Protein AF-A0A562UQ15-F1 (afdb_monomer_lite)

pLDDT: mean 70.28, std 12.63, range [40.03, 85.44]

Secondary structure (DSSP, 8-state):
----EEEEE--HHHHHHHHHHHHH-SSHHHHHHHHHHTT-PPTT--TTEEEEEEEEPPTT--TT-EEEEEEEEEETTGGGSSSSS----

Foldseek 3Di:
DDDWQKDKDQDQVVVVVLVVVVVVDPDQQSSVVVCVVVVNAGVPDDPQFDWRKDWDDDPPDDPRMIMITTDGDGGNPPVPPPVPDDDDD

Radius of gyration: 16.62 Å; chains: 1; bounding box: 45×24×49 Å

Organism: NCBI:txid406432

Sequence (89 aa):
MSRNRQCVTDDPDLNDELIERWADDDTPQGFERYLYSRGMYPPGYDFAIEYDVELYYPPGSDEGVLAWNTSRFGVQGDQADETRMNPRN

Structure (mmCIF, N/CA/C/O backbone):
data_AF-A0A562UQ15-F1
#
_entry.id   AF-A0A562UQ15-F1
#
loop_
_atom_site.group_PDB
_atom_site.id
_atom_site.type_symbol
_atom_site.label_atom_id
_atom_site.label_alt_id
_atom_site.label_comp_id
_atom_site.label_asym_id
_atom_site.label_entity_id
_atom_site.label_seq_id
_atom_site.pdbx_PDB_ins_code
_atom_site.Cartn_x
_atom_site.Cartn_y
_atom_site.Cartn_z
_atom_site.occupancy
_atom_site.B_iso_or_equiv
_atom_site.auth_seq_id
_atom_site.auth_comp_id
_atom_site.auth_asym_id
_atom_site.auth_atom_id
_atom_site.pdbx_PDB_model_num
ATOM 1 N N . MET A 1 1 ? -6.551 13.176 -15.851 1.00 40.91 1 MET A N 1
ATOM 2 C CA . MET A 1 1 ? -6.813 13.114 -14.398 1.00 40.91 1 MET A CA 1
ATOM 3 C C . MET A 1 1 ? -6.877 11.646 -14.008 1.00 40.91 1 MET A C 1
ATOM 5 O O . MET A 1 1 ? -7.850 10.985 -14.361 1.00 40.91 1 MET A O 1
ATOM 9 N N . SER A 1 2 ? -5.809 11.109 -13.411 1.00 44.19 2 SER A N 1
ATOM 10 C CA . SER A 1 2 ? -5.798 9.733 -12.897 1.00 44.19 2 SER A CA 1
ATOM 11 C C . SER A 1 2 ? -6.869 9.613 -11.818 1.00 44.19 2 SER A C 1
ATOM 13 O O . SER A 1 2 ? -6.892 10.397 -10.876 1.00 44.19 2 SER A O 1
ATOM 15 N N . ARG A 1 3 ? -7.810 8.683 -11.995 1.00 53.34 3 ARG A N 1
ATOM 16 C CA . ARG A 1 3 ? -8.757 8.330 -10.935 1.00 53.34 3 ARG A CA 1
ATOM 17 C C . ARG A 1 3 ? -7.946 7.595 -9.873 1.00 53.34 3 ARG A C 1
ATOM 19 O O . ARG A 1 3 ? -7.466 6.508 -10.182 1.00 53.34 3 ARG A O 1
ATOM 26 N N . ASN A 1 4 ? -7.769 8.186 -8.693 1.00 55.94 4 ASN A N 1
ATOM 27 C CA . ASN A 1 4 ? -7.165 7.500 -7.550 1.00 55.94 4 ASN A CA 1
ATOM 28 C C . ASN A 1 4 ? -7.907 6.182 -7.331 1.00 55.94 4 ASN A C 1
ATOM 30 O O . ASN A 1 4 ? -9.138 6.162 -7.235 1.00 55.94 4 ASN A O 1
ATOM 34 N N . ARG A 1 5 ? -7.165 5.075 -7.353 1.00 67.50 5 ARG A N 1
ATOM 35 C CA . ARG A 1 5 ? -7.720 3.744 -7.133 1.00 67.50 5 ARG A CA 1
ATOM 36 C C . ARG A 1 5 ? -7.379 3.356 -5.704 1.00 67.50 5 ARG A C 1
ATOM 38 O O . ARG A 1 5 ? -6.289 2.862 -5.433 1.00 67.50 5 ARG A O 1
ATOM 45 N N . GLN A 1 6 ? -8.307 3.687 -4.815 1.00 70.12 6 GLN A N 1
ATOM 46 C CA . GLN A 1 6 ? -8.213 3.425 -3.388 1.00 70.12 6 GLN A CA 1
ATOM 47 C C . GLN A 1 6 ? -8.478 1.945 -3.112 1.00 70.12 6 GLN A C 1
ATOM 49 O O . GLN A 1 6 ? -9.462 1.385 -3.602 1.00 70.12 6 GLN A O 1
ATOM 54 N N . CYS A 1 7 ? -7.622 1.340 -2.299 1.00 73.44 7 CYS A N 1
ATOM 55 C CA . CYS A 1 7 ? -7.857 0.044 -1.675 1.00 73.44 7 CYS A CA 1
ATOM 56 C C . CYS A 1 7 ? -8.029 0.247 -0.168 1.00 73.44 7 CYS A C 1
ATOM 58 O O . CYS A 1 7 ? -7.418 1.149 0.403 1.00 73.44 7 CYS A O 1
ATOM 60 N N . VAL A 1 8 ? -8.876 -0.565 0.464 1.00 72.56 8 VAL A N 1
ATOM 61 C CA . VAL A 1 8 ? -9.218 -0.457 1.888 1.00 72.56 8 VAL A CA 1
ATOM 62 C C . VAL A 1 8 ? -9.129 -1.840 2.522 1.00 72.56 8 VAL A C 1
ATOM 64 O O . VAL A 1 8 ? -9.557 -2.814 1.903 1.00 72.56 8 VAL A O 1
ATOM 67 N N . THR A 1 9 ? -8.585 -1.910 3.733 1.00 74.06 9 THR A N 1
AT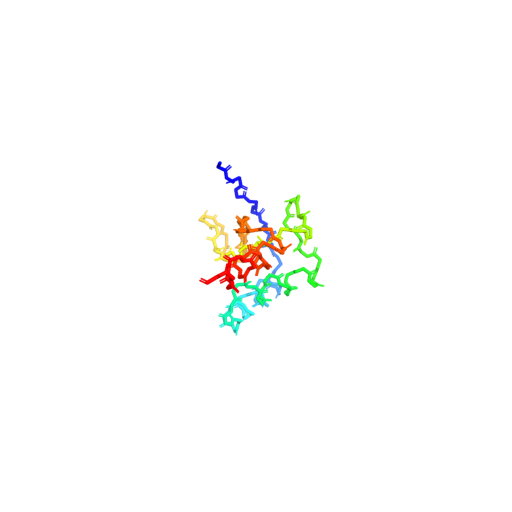OM 68 C CA . THR A 1 9 ? -8.598 -3.103 4.584 1.00 74.06 9 THR A CA 1
ATOM 69 C C . THR A 1 9 ? -9.092 -2.741 5.987 1.00 74.06 9 THR A C 1
ATOM 71 O O . THR A 1 9 ? -8.752 -1.684 6.523 1.00 74.06 9 THR A O 1
ATOM 74 N N . ASP A 1 10 ? -9.932 -3.605 6.550 1.00 74.81 10 ASP A N 1
ATOM 75 C CA . ASP A 1 10 ? -10.453 -3.572 7.922 1.00 74.81 10 ASP A CA 1
ATOM 76 C C . ASP A 1 10 ? -9.853 -4.688 8.800 1.00 74.81 10 ASP A C 1
ATOM 78 O O . ASP A 1 10 ? -10.253 -4.855 9.951 1.00 74.81 10 ASP A O 1
ATOM 82 N N . ASP A 1 11 ? -8.886 -5.442 8.267 1.00 82.38 11 ASP A N 1
ATOM 83 C CA . ASP A 1 11 ? -8.131 -6.453 9.003 1.00 82.38 11 ASP A CA 1
ATOM 84 C C . ASP A 1 11 ? -7.073 -5.768 9.895 1.00 82.38 11 ASP A C 1
ATOM 86 O O . ASP A 1 11 ? -6.145 -5.145 9.366 1.00 82.38 11 ASP A O 1
ATOM 90 N N . PRO A 1 12 ? -7.200 -5.851 11.235 1.00 78.69 12 PRO A N 1
ATOM 91 C CA . PRO A 1 12 ? -6.302 -5.166 12.158 1.00 78.69 12 PRO A CA 1
ATOM 92 C C . PRO A 1 12 ? -4.871 -5.717 12.120 1.00 78.69 12 PRO A C 1
ATOM 94 O O . PRO A 1 12 ? -3.935 -4.925 12.191 1.00 78.69 12 PRO A O 1
ATOM 97 N N . ASP A 1 13 ? -4.687 -7.030 11.937 1.00 85.12 13 ASP A N 1
ATOM 98 C CA . ASP A 1 13 ? -3.352 -7.640 11.884 1.00 85.12 13 ASP A CA 1
ATOM 99 C C . ASP A 1 13 ? -2.620 -7.193 10.610 1.00 85.12 13 ASP A C 1
ATOM 101 O O . ASP A 1 13 ? -1.437 -6.847 10.634 1.00 85.12 13 ASP A O 1
ATOM 105 N N . LEU A 1 14 ? -3.348 -7.138 9.489 1.00 82.31 14 LEU A N 1
ATOM 106 C CA . LEU A 1 14 ? -2.817 -6.617 8.232 1.00 82.31 14 LEU A CA 1
ATOM 107 C C . LEU A 1 14 ? -2.515 -5.116 8.320 1.00 82.31 14 LEU A C 1
ATOM 109 O O . LEU A 1 14 ? -1.536 -4.660 7.737 1.00 82.31 14 LEU A O 1
ATOM 113 N N . ASN A 1 15 ? -3.334 -4.337 9.026 1.00 82.19 15 ASN A N 1
ATOM 114 C CA . ASN A 1 15 ? -3.104 -2.902 9.184 1.00 82.19 15 ASN A CA 1
ATOM 115 C C . ASN A 1 15 ? -1.826 -2.610 9.967 1.00 82.19 15 ASN A C 1
ATOM 117 O O . ASN A 1 15 ? -1.034 -1.782 9.516 1.00 82.19 15 ASN A O 1
ATOM 121 N N . ASP A 1 16 ? -1.610 -3.300 11.087 1.00 83.56 16 ASP A N 1
ATOM 122 C CA . ASP A 1 16 ? -0.394 -3.162 11.890 1.00 83.56 16 ASP A CA 1
ATOM 123 C C . ASP A 1 16 ? 0.848 -3.550 11.070 1.00 83.56 16 ASP A C 1
ATOM 125 O O . ASP A 1 16 ? 1.816 -2.789 11.018 1.00 83.56 16 ASP A O 1
ATOM 129 N N . GLU A 1 17 ? 0.778 -4.667 10.334 1.00 85.38 17 GLU A N 1
ATOM 130 C CA . GLU A 1 17 ? 1.840 -5.126 9.425 1.00 85.38 17 GLU A CA 1
ATOM 131 C C . GLU A 1 17 ? 2.143 -4.088 8.325 1.00 85.38 17 GLU A C 1
ATOM 133 O O . GLU A 1 17 ? 3.305 -3.807 8.025 1.00 85.38 17 GLU A O 1
ATOM 138 N N . LEU A 1 18 ? 1.114 -3.476 7.727 1.00 83.56 18 LEU A N 1
ATOM 139 C CA . LEU A 1 18 ? 1.273 -2.449 6.692 1.00 83.56 18 LEU A CA 1
ATOM 140 C C . LEU A 1 18 ? 1.875 -1.151 7.238 1.00 83.56 18 LEU A C 1
ATOM 142 O O . LEU A 1 18 ? 2.691 -0.539 6.552 1.00 83.56 18 LEU A O 1
ATOM 146 N N . ILE A 1 19 ? 1.502 -0.732 8.449 1.00 82.25 19 ILE A N 1
ATOM 147 C CA . ILE A 1 19 ? 2.048 0.467 9.104 1.00 82.25 19 ILE A CA 1
ATOM 148 C C . ILE A 1 19 ? 3.515 0.257 9.477 1.00 82.25 19 ILE A C 1
ATOM 150 O O . ILE A 1 19 ? 4.339 1.125 9.188 1.00 82.25 19 ILE A O 1
ATOM 154 N N . GLU A 1 20 ? 3.849 -0.883 10.088 1.00 85.44 20 GLU A N 1
ATOM 155 C CA . GLU A 1 20 ? 5.229 -1.238 10.438 1.00 85.44 20 GLU A CA 1
ATOM 156 C C . GLU A 1 20 ? 6.101 -1.272 9.183 1.00 85.44 20 GLU A C 1
ATOM 158 O O . GLU A 1 20 ? 7.149 -0.631 9.119 1.00 85.44 20 GLU A O 1
ATOM 163 N N . ARG A 1 21 ? 5.617 -1.933 8.127 1.00 82.75 21 ARG A N 1
ATOM 164 C CA . ARG A 1 21 ? 6.357 -2.048 6.874 1.00 82.75 21 ARG A CA 1
ATOM 165 C C . ARG A 1 21 ? 6.522 -0.711 6.152 1.00 82.75 21 ARG A C 1
ATOM 167 O O . ARG A 1 21 ? 7.582 -0.460 5.592 1.00 82.75 21 ARG A O 1
ATOM 174 N N . TRP A 1 22 ? 5.507 0.150 6.183 1.00 79.56 22 TRP A N 1
ATOM 175 C CA . TRP A 1 22 ? 5.582 1.508 5.637 1.00 79.56 22 TRP A CA 1
ATOM 176 C C . TRP A 1 22 ? 6.544 2.411 6.409 1.00 79.56 22 TRP A C 1
ATOM 178 O O . TRP A 1 22 ? 7.169 3.283 5.815 1.00 79.56 22 TRP A O 1
ATOM 188 N N . ALA A 1 23 ? 6.665 2.212 7.723 1.00 79.06 23 ALA A N 1
ATOM 189 C CA . ALA A 1 23 ? 7.632 2.926 8.549 1.00 79.06 23 ALA A CA 1
ATOM 190 C C . ALA A 1 23 ? 9.080 2.453 8.306 1.00 79.06 23 ALA A C 1
ATOM 192 O O . ALA A 1 23 ? 9.998 3.265 8.420 1.00 79.06 23 ALA A O 1
ATOM 193 N N . ASP A 1 24 ? 9.267 1.173 7.966 1.00 77.50 24 ASP A N 1
ATOM 194 C CA . ASP A 1 24 ? 10.575 0.544 7.736 1.00 77.50 24 ASP A CA 1
ATOM 195 C C . ASP A 1 24 ? 11.091 0.645 6.286 1.00 77.50 24 ASP A C 1
ATOM 197 O O . ASP A 1 24 ? 12.303 0.593 6.064 1.00 77.50 24 ASP A O 1
ATOM 201 N N . ASP A 1 25 ? 10.216 0.730 5.278 1.00 72.88 25 ASP A N 1
ATOM 202 C CA . ASP A 1 25 ? 10.637 0.791 3.873 1.00 72.88 25 ASP A CA 1
ATOM 203 C C . ASP A 1 25 ? 11.081 2.216 3.475 1.00 72.88 25 ASP A C 1
ATOM 205 O O . ASP A 1 25 ? 10.292 3.155 3.413 1.00 72.88 25 ASP A O 1
ATOM 209 N N . ASP A 1 26 ? 12.356 2.361 3.093 1.00 63.94 26 ASP A N 1
ATOM 210 C CA . ASP A 1 26 ? 12.966 3.639 2.676 1.00 63.94 26 ASP A CA 1
ATOM 211 C C . ASP A 1 26 ? 12.443 4.183 1.327 1.00 63.94 26 ASP A C 1
ATOM 213 O O . ASP A 1 26 ? 12.768 5.307 0.933 1.00 63.94 26 ASP A O 1
ATOM 217 N N . THR A 1 27 ? 11.675 3.389 0.568 1.00 68.25 27 THR A N 1
ATOM 218 C CA . THR A 1 27 ? 11.169 3.787 -0.756 1.00 68.25 27 THR A CA 1
ATOM 219 C C . THR A 1 27 ? 9.740 3.292 -0.999 1.00 68.25 27 THR A C 1
ATOM 221 O O . THR A 1 27 ? 9.451 2.126 -0.707 1.00 68.25 27 THR A O 1
ATOM 224 N N . PRO A 1 28 ? 8.866 4.101 -1.630 1.00 69.25 28 PRO A N 1
ATOM 225 C CA . PRO A 1 28 ? 7.517 3.669 -2.008 1.00 69.25 28 PRO A CA 1
ATOM 226 C C . PRO A 1 28 ? 7.484 2.389 -2.864 1.00 69.25 28 PRO A C 1
ATOM 228 O O . PRO A 1 28 ? 6.565 1.581 -2.747 1.00 69.25 28 PRO A O 1
ATOM 231 N N . GLN A 1 29 ? 8.523 2.143 -3.675 1.00 69.62 29 GLN A N 1
ATOM 232 C CA . GLN A 1 29 ? 8.639 0.943 -4.516 1.00 69.62 29 GLN A CA 1
ATOM 233 C C . GLN A 1 29 ? 8.890 -0.346 -3.713 1.00 69.62 29 GLN A C 1
ATOM 235 O O . GLN A 1 29 ? 8.518 -1.436 -4.157 1.00 69.62 29 GLN A O 1
ATOM 240 N N . GLY A 1 30 ? 9.543 -0.257 -2.547 1.00 77.56 30 GLY A N 1
ATOM 241 C CA . GLY A 1 30 ? 9.722 -1.402 -1.645 1.00 77.56 30 GLY A CA 1
ATOM 242 C C . GLY A 1 30 ? 8.382 -1.873 -1.090 1.00 77.56 30 GLY A C 1
ATOM 243 O O . GLY A 1 30 ? 8.039 -3.057 -1.180 1.00 77.56 30 GLY A O 1
ATOM 244 N N . PHE A 1 31 ? 7.583 -0.908 -0.644 1.00 80.81 31 PHE A N 1
ATOM 245 C CA . PHE A 1 31 ? 6.253 -1.147 -0.110 1.00 80.81 31 PHE A CA 1
ATOM 246 C C . PHE A 1 31 ? 5.259 -1.651 -1.171 1.00 80.81 31 PHE A C 1
ATOM 248 O O . PHE A 1 31 ? 4.501 -2.590 -0.926 1.00 80.81 31 PHE A O 1
ATOM 255 N N . GLU A 1 32 ? 5.311 -1.103 -2.390 1.00 79.38 32 GLU A N 1
ATOM 256 C CA . GLU A 1 32 ? 4.523 -1.581 -3.535 1.00 79.38 32 GLU A CA 1
ATOM 257 C C . GLU A 1 32 ? 4.756 -3.082 -3.805 1.00 79.38 32 GLU A C 1
ATOM 259 O O . GLU A 1 32 ? 3.812 -3.872 -3.907 1.00 79.38 32 GLU A O 1
ATOM 264 N N . ARG A 1 33 ? 6.024 -3.509 -3.883 1.00 79.69 33 ARG A N 1
ATOM 265 C CA . ARG A 1 33 ? 6.378 -4.921 -4.115 1.00 79.69 33 ARG A CA 1
ATOM 266 C C . ARG A 1 33 ? 5.869 -5.828 -3.003 1.00 79.69 33 ARG A C 1
ATOM 268 O O . ARG A 1 33 ? 5.422 -6.943 -3.283 1.00 79.69 33 ARG A O 1
ATOM 275 N N . TYR A 1 34 ? 5.940 -5.359 -1.760 1.00 84.25 34 TYR A N 1
ATOM 276 C CA . TYR A 1 34 ? 5.417 -6.079 -0.609 1.00 84.25 34 TYR A CA 1
ATOM 277 C C . TYR A 1 34 ? 3.902 -6.315 -0.735 1.00 84.25 34 TYR A C 1
ATOM 279 O O . TYR A 1 34 ? 3.460 -7.467 -0.691 1.00 84.25 34 TYR A O 1
ATOM 287 N N . LEU A 1 35 ? 3.120 -5.269 -1.013 1.00 83.50 35 LEU A N 1
ATOM 288 C CA . LEU A 1 35 ? 1.673 -5.369 -1.241 1.00 83.50 35 LEU A CA 1
ATOM 289 C C . LEU A 1 35 ? 1.315 -6.379 -2.341 1.00 83.50 35 LEU A C 1
ATOM 291 O O . LEU A 1 35 ? 0.436 -7.227 -2.167 1.00 83.50 35 LEU A O 1
ATOM 295 N N . TYR A 1 36 ? 2.043 -6.360 -3.458 1.00 83.56 36 TYR A N 1
ATOM 296 C CA . TYR A 1 36 ? 1.800 -7.295 -4.560 1.00 83.56 36 TYR A CA 1
ATOM 297 C C . TYR A 1 36 ? 2.178 -8.734 -4.213 1.00 83.56 36 TYR A C 1
ATOM 299 O O . TYR A 1 36 ? 1.500 -9.660 -4.658 1.00 83.56 36 TYR A O 1
ATOM 307 N N . SER A 1 37 ? 3.204 -8.949 -3.381 1.00 84.12 37 SER A N 1
ATOM 308 C CA . SER A 1 37 ? 3.547 -10.289 -2.880 1.00 84.12 37 SER A CA 1
ATOM 309 C C . SER A 1 37 ? 2.426 -10.913 -2.036 1.00 84.12 37 SER A C 1
ATOM 311 O O . SER A 1 37 ? 2.286 -12.135 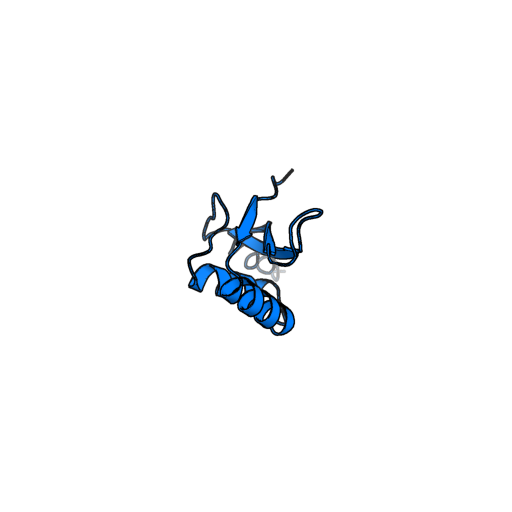-1.996 1.00 84.12 37 SER A O 1
ATOM 313 N N . ARG A 1 38 ? 1.577 -10.073 -1.429 1.00 81.88 38 ARG A N 1
ATOM 314 C CA . ARG A 1 38 ? 0.382 -10.456 -0.661 1.00 81.88 38 ARG A CA 1
ATOM 315 C C . ARG A 1 38 ? -0.869 -10.614 -1.530 1.00 81.88 38 ARG A C 1
ATOM 317 O O . ARG A 1 38 ? -1.943 -10.909 -1.014 1.00 81.88 38 ARG A O 1
ATOM 324 N N . GLY A 1 39 ? -0.751 -10.414 -2.843 1.00 83.25 39 GLY A N 1
ATOM 325 C CA . GLY A 1 39 ? -1.877 -10.439 -3.775 1.00 83.25 39 GLY A CA 1
ATOM 326 C C . GLY A 1 39 ? -2.782 -9.206 -3.692 1.00 83.25 39 GLY A C 1
ATOM 327 O O . GLY A 1 39 ? -3.890 -9.223 -4.232 1.00 83.25 39 GLY A O 1
ATOM 328 N N . MET A 1 40 ? -2.336 -8.138 -3.026 1.00 83.00 40 MET A N 1
ATOM 329 C CA . MET A 1 40 ? -3.088 -6.894 -2.900 1.00 83.00 40 MET A CA 1
ATOM 330 C C . MET A 1 40 ? -2.790 -6.004 -4.104 1.00 83.00 40 MET A C 1
ATOM 332 O O . MET A 1 40 ? -1.845 -5.224 -4.095 1.00 83.00 40 MET A O 1
ATOM 336 N N . TYR A 1 41 ? -3.589 -6.137 -5.160 1.00 80.62 41 TYR A N 1
ATOM 337 C CA . TYR A 1 41 ? -3.431 -5.351 -6.384 1.00 80.62 41 TYR A CA 1
ATOM 338 C C . TYR A 1 41 ? -4.443 -4.206 -6.438 1.00 80.62 41 TYR A C 1
ATOM 340 O O . TYR A 1 41 ? -5.628 -4.431 -6.166 1.00 80.62 41 TYR A O 1
ATOM 348 N N . PRO A 1 42 ? -4.039 -2.997 -6.865 1.00 76.50 42 PRO A N 1
ATOM 349 C CA . PRO A 1 42 ? -5.000 -1.938 -7.100 1.00 76.50 42 PRO A CA 1
ATOM 350 C C . PRO A 1 42 ? -5.973 -2.334 -8.218 1.00 76.50 42 PRO A C 1
ATOM 352 O O . PRO A 1 42 ? -5.595 -3.053 -9.151 1.00 76.50 42 PRO A O 1
ATOM 355 N N . PRO A 1 43 ? -7.226 -1.841 -8.198 1.00 74.69 43 PRO A N 1
ATOM 356 C CA . PRO A 1 43 ? -8.160 -2.073 -9.290 1.00 74.69 43 PRO A CA 1
ATOM 357 C C . PRO A 1 43 ? -7.509 -1.734 -10.634 1.00 74.69 43 PRO A C 1
ATOM 359 O O . PRO A 1 43 ? -6.857 -0.705 -10.760 1.00 74.69 43 PRO A O 1
ATOM 362 N N . GLY A 1 44 ? -7.637 -2.599 -11.642 1.00 75.94 44 GLY A N 1
ATOM 363 C CA . GLY A 1 44 ? -7.015 -2.419 -12.962 1.00 75.94 44 GLY A CA 1
ATOM 364 C C . GLY A 1 44 ? -5.487 -2.244 -12.945 1.00 75.94 44 GLY A C 1
ATOM 365 O O . GLY A 1 44 ? -4.967 -1.455 -13.747 1.00 75.94 44 GLY A O 1
ATOM 366 N N . TYR A 1 45 ? -4.818 -2.900 -11.996 1.00 80.12 45 TYR A N 1
ATOM 367 C CA . TYR A 1 45 ? -3.380 -3.143 -11.998 1.00 80.12 45 TYR A CA 1
ATOM 368 C C . TYR A 1 45 ? -2.911 -3.660 -13.362 1.00 80.12 45 TYR A C 1
ATOM 370 O O . TYR A 1 45 ? -3.577 -4.485 -13.990 1.00 80.12 45 TYR A O 1
ATOM 378 N N . ASP A 1 46 ? -1.772 -3.146 -13.804 1.00 81.94 46 ASP A N 1
ATOM 379 C CA . ASP A 1 46 ? -1.083 -3.544 -15.022 1.00 81.94 46 ASP A CA 1
ATOM 380 C C . ASP A 1 46 ? 0.398 -3.684 -14.674 1.00 81.94 46 ASP A C 1
ATOM 382 O O . ASP A 1 46 ? 1.002 -2.737 -14.176 1.00 81.94 46 ASP A O 1
ATOM 386 N N . PHE A 1 47 ? 0.974 -4.862 -14.912 1.00 81.44 47 PHE A N 1
ATOM 387 C CA . PHE A 1 47 ? 2.365 -5.152 -14.556 1.00 81.44 47 PHE A CA 1
ATOM 388 C C . PHE A 1 47 ? 3.368 -4.274 -15.317 1.00 81.44 47 PHE A C 1
ATOM 390 O O . PHE A 1 47 ? 4.514 -4.161 -14.896 1.00 81.44 47 PHE A O 1
ATOM 397 N N . ALA A 1 48 ? 2.953 -3.663 -16.431 1.00 81.12 48 ALA A N 1
ATOM 398 C CA . ALA A 1 48 ? 3.779 -2.738 -17.194 1.00 81.12 48 ALA A CA 1
ATOM 399 C C . ALA A 1 48 ? 3.776 -1.310 -16.619 1.00 81.12 48 ALA A C 1
ATOM 401 O O . ALA A 1 48 ? 4.466 -0.447 -17.151 1.00 81.12 48 ALA A O 1
ATOM 402 N N . ILE A 1 49 ? 2.996 -1.021 -15.576 1.00 77.06 49 ILE A N 1
ATOM 403 C CA . ILE A 1 49 ? 2.867 0.316 -14.988 1.00 77.06 49 ILE A CA 1
ATOM 404 C C . ILE A 1 49 ? 3.534 0.326 -13.613 1.00 77.06 49 ILE A C 1
ATOM 406 O O . ILE A 1 49 ? 3.318 -0.572 -12.806 1.00 77.06 49 ILE A O 1
ATOM 410 N N . GLU A 1 50 ? 4.322 1.363 -13.348 1.00 74.25 50 GLU A N 1
ATOM 411 C CA . GLU A 1 50 ? 4.859 1.640 -12.017 1.00 74.25 50 GLU A CA 1
ATOM 412 C C . GLU A 1 50 ? 3.849 2.474 -11.228 1.00 74.25 50 GLU A C 1
ATOM 414 O O . GLU A 1 50 ? 3.338 3.497 -11.718 1.00 74.25 50 GLU A O 1
ATOM 419 N N . TYR A 1 51 ? 3.553 2.030 -10.008 1.00 74.81 51 TYR A N 1
ATOM 420 C CA . TYR A 1 51 ? 2.613 2.701 -9.125 1.00 74.81 51 TYR A CA 1
ATOM 421 C C . TYR A 1 51 ? 3.339 3.256 -7.908 1.00 74.81 51 TYR A C 1
ATOM 423 O O . TYR A 1 51 ? 4.122 2.570 -7.261 1.00 74.81 51 TYR A O 1
ATOM 431 N N . ASP A 1 52 ? 3.029 4.504 -7.582 1.00 77.38 52 ASP A N 1
ATOM 432 C CA . ASP A 1 52 ? 3.342 5.059 -6.277 1.00 77.38 52 ASP A CA 1
ATOM 433 C C . ASP A 1 52 ? 2.203 4.716 -5.316 1.00 77.38 52 ASP A C 1
ATOM 435 O O . ASP A 1 52 ? 1.021 4.819 -5.682 1.00 77.38 52 ASP A O 1
ATOM 439 N N . VAL A 1 53 ? 2.564 4.272 -4.117 1.00 77.38 53 VAL A N 1
ATOM 440 C CA . VAL A 1 53 ? 1.625 3.848 -3.081 1.00 77.38 53 VAL A CA 1
ATOM 441 C C . VAL A 1 53 ? 1.696 4.842 -1.942 1.00 77.38 53 VAL A C 1
ATOM 443 O O . VAL A 1 53 ? 2.775 5.066 -1.426 1.00 77.38 53 VAL A O 1
ATOM 446 N N . GLU A 1 54 ? 0.562 5.379 -1.502 1.00 79.31 54 GLU A N 1
ATOM 447 C CA . GLU A 1 54 ? 0.484 6.219 -0.304 1.00 79.31 54 GLU A CA 1
ATOM 448 C C . GLU A 1 54 ? -0.503 5.620 0.695 1.00 79.31 54 GLU A C 1
ATOM 450 O O . GLU A 1 54 ? -1.667 5.392 0.351 1.00 79.31 54 GLU A O 1
ATOM 455 N N . LEU A 1 55 ? -0.063 5.409 1.937 1.00 78.50 55 LEU A N 1
ATOM 456 C CA . LEU A 1 55 ? -0.922 4.997 3.046 1.00 78.50 55 LEU A CA 1
ATOM 457 C C . LEU A 1 55 ? -1.525 6.193 3.778 1.00 78.50 55 LEU A C 1
ATOM 459 O O . LEU A 1 55 ? -0.846 7.178 4.064 1.00 78.50 55 LEU A O 1
ATOM 463 N N . TYR A 1 56 ? -2.805 6.089 4.127 1.00 78.44 56 TYR A N 1
ATOM 464 C CA . TYR A 1 56 ? -3.499 7.088 4.931 1.00 78.44 56 TYR A CA 1
ATOM 465 C C . TYR A 1 56 ? -4.686 6.480 5.682 1.00 78.44 56 TYR A C 1
ATOM 467 O O . TYR A 1 56 ? -5.303 5.507 5.246 1.00 78.44 56 TYR A O 1
ATOM 475 N N . TYR A 1 57 ? -5.056 7.114 6.793 1.00 73.69 57 TYR A N 1
ATOM 476 C CA . TYR A 1 57 ? -6.320 6.845 7.474 1.00 73.69 57 TYR A CA 1
ATOM 477 C C . TYR A 1 57 ? -7.430 7.682 6.825 1.00 73.69 57 TYR A C 1
ATOM 479 O O . TYR A 1 57 ? -7.321 8.915 6.796 1.00 73.69 57 TYR A O 1
ATOM 487 N N . PRO A 1 58 ? -8.485 7.067 6.261 1.00 71.81 58 PRO A N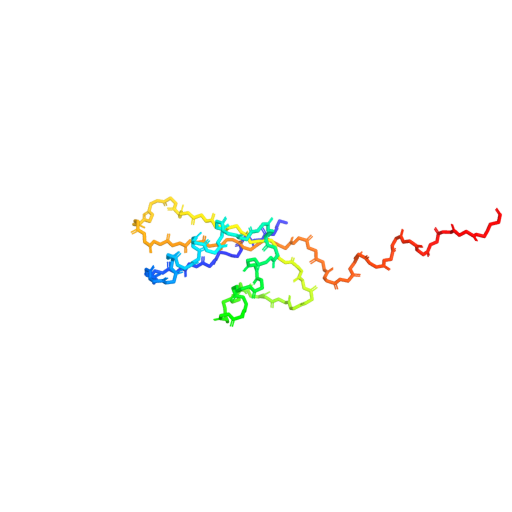 1
ATOM 488 C CA . PRO A 1 58 ? -9.605 7.810 5.702 1.00 71.81 58 PRO A CA 1
ATOM 489 C C . PRO A 1 58 ? -10.255 8.735 6.745 1.00 71.81 58 PRO A C 1
ATOM 491 O O . PRO A 1 58 ? -10.472 8.332 7.888 1.00 71.81 58 PRO A O 1
ATOM 494 N N . PRO A 1 59 ? -10.633 9.971 6.383 1.00 70.50 59 PRO A N 1
ATOM 495 C CA . PRO A 1 59 ? -11.363 10.830 7.304 1.00 70.50 59 PRO A CA 1
ATOM 496 C C . PRO A 1 59 ? -12.731 10.213 7.633 1.00 70.50 59 PRO A C 1
ATOM 498 O O 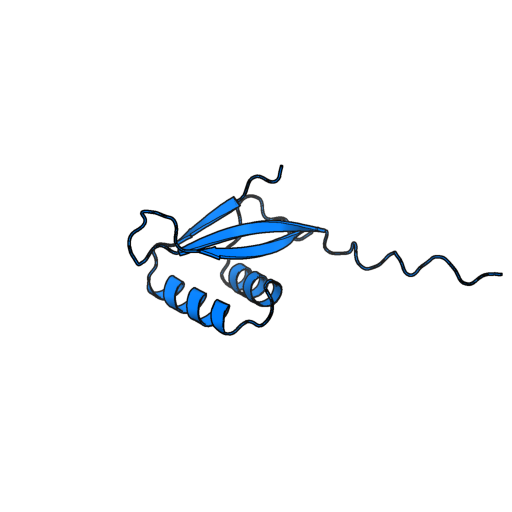. PRO A 1 59 ? -13.529 9.946 6.735 1.00 70.50 59 PRO A O 1
ATOM 501 N N . GLY A 1 60 ? -13.008 10.021 8.925 1.00 69.69 60 GLY A N 1
ATOM 502 C CA . GLY A 1 60 ? -14.275 9.469 9.412 1.00 69.69 60 GLY A CA 1
ATOM 503 C C . GLY A 1 60 ? -14.357 7.940 9.440 1.00 69.69 60 GLY A C 1
ATOM 504 O O . GLY A 1 60 ? -15.451 7.425 9.662 1.00 69.69 60 GLY A O 1
ATOM 505 N N . SER A 1 61 ? -13.250 7.222 9.222 1.00 68.25 61 SER A N 1
ATOM 506 C CA . SER A 1 61 ? -13.176 5.794 9.544 1.00 68.25 61 SER A CA 1
ATOM 507 C C . SER A 1 61 ? -12.773 5.568 11.001 1.00 68.25 61 SER A C 1
ATOM 509 O O . SER A 1 61 ? -12.058 6.388 11.578 1.00 68.25 61 SER A O 1
ATOM 511 N N . ASP A 1 62 ? -13.205 4.444 11.576 1.00 65.94 62 ASP A N 1
ATOM 512 C CA . ASP A 1 62 ? -12.725 3.994 12.884 1.00 65.94 62 ASP A CA 1
ATOM 513 C C . ASP A 1 62 ? -11.199 3.761 12.850 1.00 65.94 62 ASP A C 1
ATOM 515 O O . ASP A 1 62 ? -10.629 3.445 11.797 1.00 65.94 62 ASP A O 1
ATOM 519 N N . GLU A 1 63 ? -10.531 3.939 13.998 1.00 58.47 63 GLU A N 1
ATOM 520 C CA . GLU A 1 63 ? -9.126 3.556 14.198 1.00 58.47 63 GLU A CA 1
ATOM 521 C C . GLU A 1 63 ? -9.005 2.045 13.938 1.00 58.47 63 GLU A C 1
ATOM 523 O O . GLU A 1 63 ? -9.379 1.230 14.776 1.00 58.47 63 GLU A O 1
ATOM 528 N N . GLY A 1 64 ? -8.587 1.665 12.729 1.00 59.44 64 GLY A N 1
ATOM 529 C CA . GLY A 1 64 ? -8.638 0.272 12.267 1.00 59.44 64 GLY A CA 1
ATOM 530 C C . GLY A 1 64 ? -9.024 0.095 10.801 1.00 59.44 64 GLY A C 1
ATOM 531 O O . GLY A 1 64 ? -9.096 -1.034 10.332 1.00 59.44 64 GLY A O 1
ATOM 532 N N . VAL A 1 65 ? -9.259 1.177 10.056 1.00 58.59 65 VAL A N 1
ATOM 533 C CA . VAL A 1 65 ? -9.386 1.120 8.595 1.00 58.59 65 VAL A CA 1
ATOM 534 C C . VAL A 1 65 ? -8.199 1.828 7.961 1.00 58.59 65 VAL A C 1
ATOM 536 O O . VAL A 1 65 ? -8.052 3.046 8.083 1.00 58.59 65 VAL A O 1
ATOM 539 N N . LEU A 1 66 ? -7.367 1.066 7.258 1.00 70.75 66 LEU A N 1
ATOM 540 C CA . LEU A 1 66 ? -6.227 1.594 6.523 1.00 70.75 66 LEU A CA 1
ATOM 541 C C . LEU A 1 66 ? -6.571 1.627 5.035 1.00 70.75 66 LEU A C 1
ATOM 543 O O . LEU A 1 66 ? -7.035 0.639 4.456 1.00 70.75 66 LEU A O 1
ATOM 547 N N . ALA A 1 67 ? -6.365 2.783 4.410 1.00 69.69 67 ALA A N 1
ATOM 548 C CA . ALA A 1 67 ? -6.484 2.918 2.972 1.00 69.69 67 ALA A CA 1
ATOM 549 C C . ALA A 1 67 ? -5.118 3.167 2.352 1.00 69.69 67 ALA A C 1
ATOM 551 O O . ALA A 1 67 ? -4.273 3.860 2.915 1.00 69.69 67 ALA A O 1
ATOM 552 N N . TRP A 1 68 ? -4.942 2.642 1.147 1.00 75.25 68 TRP A N 1
ATOM 553 C CA . TRP A 1 68 ? -3.811 2.995 0.310 1.00 75.25 68 TRP A CA 1
ATOM 554 C C . TRP A 1 68 ? -4.287 3.467 -1.054 1.00 75.25 68 TRP A C 1
ATOM 556 O O . TRP A 1 68 ? -5.180 2.876 -1.675 1.00 75.25 68 TRP A O 1
ATOM 566 N N . ASN A 1 69 ? -3.707 4.575 -1.504 1.00 72.56 69 ASN A N 1
ATOM 567 C CA . ASN A 1 69 ? -3.890 5.079 -2.851 1.00 72.56 69 ASN A CA 1
ATOM 568 C C . ASN A 1 69 ? -2.769 4.564 -3.728 1.00 72.56 69 ASN A C 1
ATOM 570 O O . ASN A 1 69 ? -1.607 4.586 -3.344 1.00 72.56 69 ASN A O 1
ATOM 574 N N . THR A 1 70 ? -3.142 4.164 -4.937 1.00 70.12 70 THR A N 1
ATOM 575 C CA . THR A 1 70 ? 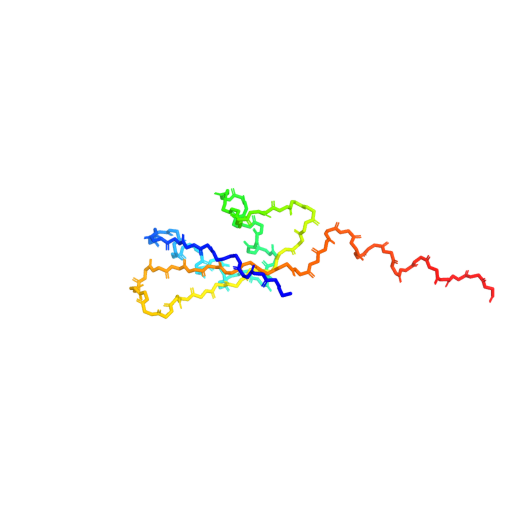-2.183 3.932 -6.009 1.00 70.12 70 THR A CA 1
ATOM 576 C C . THR A 1 70 ? -2.329 5.023 -7.048 1.00 70.12 70 THR A C 1
ATOM 578 O O . THR A 1 70 ? -3.422 5.262 -7.585 1.00 70.12 70 THR A O 1
ATOM 581 N N . SER A 1 71 ? -1.225 5.700 -7.333 1.00 70.19 71 SER A N 1
ATOM 582 C CA . SER A 1 71 ? -1.150 6.665 -8.418 1.00 70.19 71 SER A CA 1
ATOM 583 C C . SER A 1 71 ? -0.176 6.152 -9.474 1.00 70.19 71 SER A C 1
ATOM 585 O O . SER A 1 71 ? 0.891 5.628 -9.174 1.00 70.19 71 SER A O 1
ATOM 587 N N . ARG A 1 72 ? -0.590 6.210 -10.744 1.00 71.81 72 ARG A N 1
ATOM 588 C CA . ARG A 1 72 ? 0.266 5.786 -11.859 1.00 71.81 72 ARG A CA 1
ATOM 589 C C . ARG A 1 72 ? 1.378 6.814 -12.012 1.00 71.81 72 ARG A C 1
ATOM 591 O O . ARG A 1 72 ? 1.066 7.955 -12.361 1.00 71.81 72 ARG A O 1
ATOM 598 N N . PHE A 1 73 ? 2.620 6.409 -11.770 1.00 70.31 73 PHE A N 1
ATOM 599 C CA . PHE A 1 73 ? 3.781 7.294 -11.851 1.00 70.31 73 PHE A CA 1
ATOM 600 C C . PHE A 1 73 ? 4.526 7.149 -13.186 1.00 70.31 73 PHE A C 1
ATOM 602 O O . PHE A 1 73 ? 4.987 8.147 -13.735 1.00 70.31 73 PHE A O 1
ATOM 609 N N . GLY A 1 74 ? 4.566 5.945 -13.769 1.00 66.94 74 GLY A N 1
ATOM 610 C CA . GLY A 1 74 ? 5.274 5.694 -15.028 1.00 66.94 74 GLY A CA 1
ATOM 611 C C . GLY A 1 74 ? 4.943 4.348 -15.673 1.00 66.94 74 GLY A C 1
ATOM 612 O O . GLY A 1 74 ? 4.114 3.590 -15.171 1.00 66.94 74 GLY A O 1
ATOM 613 N N . VAL A 1 75 ? 5.576 4.058 -16.811 1.00 69.12 75 VAL A N 1
ATOM 614 C CA . VAL A 1 75 ? 5.559 2.736 -17.455 1.00 69.12 75 VAL A CA 1
ATOM 615 C C . VAL A 1 75 ? 6.917 2.087 -17.211 1.00 69.12 75 VAL A C 1
ATOM 617 O O . VAL A 1 75 ? 7.960 2.705 -17.437 1.00 69.12 75 VAL A O 1
ATOM 620 N N . GLN A 1 76 ? 6.905 0.841 -16.749 1.00 57.97 76 GLN A N 1
ATOM 621 C CA . GLN A 1 76 ? 8.100 0.061 -16.475 1.00 57.97 76 GLN A CA 1
ATOM 622 C C . GLN A 1 76 ? 8.893 -0.109 -17.783 1.00 57.97 76 GLN A C 1
ATOM 624 O O . GLN A 1 76 ? 8.449 -0.784 -18.711 1.00 57.97 76 GLN A O 1
ATOM 629 N N . GLY A 1 77 ? 10.056 0.545 -17.872 1.00 55.44 77 GLY A N 1
ATOM 630 C CA . GLY A 1 77 ? 10.925 0.520 -19.056 1.00 55.44 77 GLY A CA 1
ATOM 631 C C . GLY A 1 77 ? 11.167 1.866 -19.748 1.00 55.44 77 GLY A C 1
ATOM 632 O O . GLY A 1 77 ? 12.060 1.929 -20.589 1.00 55.44 77 GLY A O 1
ATOM 633 N N . ASP A 1 78 ? 10.480 2.948 -19.366 1.00 52.88 78 ASP A N 1
ATOM 634 C CA . ASP A 1 78 ? 10.727 4.283 -19.952 1.00 52.88 78 ASP A CA 1
ATOM 635 C C . ASP A 1 78 ? 11.999 4.974 -1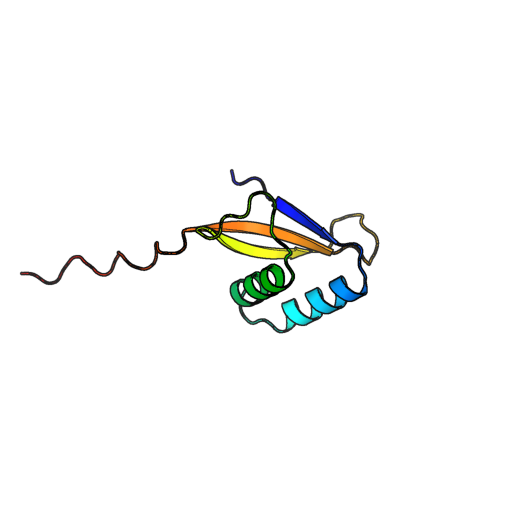9.400 1.00 52.88 78 ASP A C 1
ATOM 637 O O . ASP A 1 78 ? 12.407 6.027 -19.876 1.00 52.88 78 ASP A O 1
ATOM 641 N N . GLN A 1 79 ? 12.701 4.355 -18.438 1.00 49.78 79 GLN A N 1
ATOM 642 C CA . GLN A 1 79 ? 14.026 4.797 -17.966 1.00 49.78 79 GLN A CA 1
ATOM 643 C C . GLN A 1 79 ? 15.215 4.178 -18.729 1.00 49.78 79 GLN A C 1
ATOM 645 O O . GLN A 1 79 ? 16.338 4.170 -18.223 1.00 49.78 79 GLN A O 1
ATOM 650 N N . ALA A 1 80 ? 15.018 3.660 -19.946 1.00 45.75 80 ALA A N 1
ATOM 651 C CA . ALA A 1 80 ? 16.101 3.038 -20.718 1.00 45.75 80 ALA A CA 1
ATOM 652 C C . ALA A 1 80 ? 16.410 3.682 -22.084 1.00 45.75 80 ALA A C 1
ATOM 654 O O . ALA A 1 80 ? 17.200 3.100 -22.831 1.00 45.75 80 ALA A O 1
ATOM 655 N N . ASP A 1 81 ? 15.865 4.861 -22.421 1.00 48.31 81 ASP A N 1
ATOM 656 C CA . ASP A 1 81 ? 16.130 5.468 -23.740 1.00 48.31 81 ASP A CA 1
ATOM 657 C C . ASP A 1 81 ? 16.240 7.009 -23.778 1.00 48.31 81 ASP A C 1
ATOM 659 O O . ASP A 1 81 ? 15.755 7.657 -24.694 1.00 48.31 81 ASP A O 1
ATOM 663 N N . GLU A 1 82 ? 16.956 7.624 -22.826 1.00 43.41 82 GLU A N 1
ATOM 664 C CA . GLU A 1 82 ? 17.509 8.987 -23.019 1.00 43.41 82 GLU A CA 1
ATOM 665 C C . GLU A 1 82 ? 19.025 9.077 -22.743 1.00 43.41 82 GLU A C 1
ATOM 667 O O . GLU A 1 82 ? 19.579 10.130 -22.443 1.00 43.41 82 GLU A O 1
ATOM 672 N N . THR A 1 83 ? 19.752 7.964 -22.900 1.00 47.91 83 THR A N 1
ATOM 673 C CA . THR A 1 83 ? 21.230 7.968 -23.042 1.00 47.91 83 THR A CA 1
ATOM 674 C C . THR A 1 83 ? 21.718 7.424 -24.387 1.00 47.91 83 THR A C 1
ATOM 676 O O . THR A 1 83 ? 22.922 7.261 -24.592 1.00 47.91 83 THR A O 1
ATOM 679 N N . ARG A 1 84 ? 20.823 7.179 -25.354 1.00 50.00 84 ARG A N 1
ATOM 680 C CA . ARG A 1 84 ? 21.183 6.646 -26.678 1.00 50.00 84 ARG A CA 1
ATOM 681 C C . ARG A 1 84 ? 20.909 7.622 -27.819 1.00 50.00 84 ARG A C 1
ATOM 683 O O . ARG A 1 84 ? 20.253 7.258 -28.777 1.00 50.00 84 ARG A O 1
ATOM 690 N N . MET A 1 85 ? 21.462 8.833 -27.750 1.00 52.84 85 MET A N 1
ATOM 691 C CA . MET A 1 85 ? 21.760 9.710 -28.904 1.00 52.84 85 MET A CA 1
ATOM 692 C C . MET A 1 85 ? 22.449 10.974 -28.346 1.00 52.84 85 MET A C 1
ATOM 694 O O . MET A 1 85 ? 21.789 11.926 -27.963 1.00 52.84 85 MET A O 1
ATOM 698 N N . ASN A 1 86 ? 23.765 11.022 -28.118 1.00 42.84 86 ASN A N 1
ATOM 699 C CA . ASN A 1 86 ? 24.788 11.172 -29.156 1.00 42.84 86 ASN A CA 1
ATOM 700 C C . ASN A 1 86 ? 26.198 11.059 -28.522 1.00 42.84 86 ASN A C 1
ATOM 702 O O . ASN A 1 86 ? 26.490 11.804 -27.587 1.00 42.84 86 ASN A O 1
ATOM 706 N N . PRO A 1 87 ? 27.119 10.255 -29.085 1.00 46.38 87 PRO A N 1
ATOM 707 C CA . PRO A 1 87 ? 28.432 10.839 -29.346 1.00 46.38 87 PRO A CA 1
ATOM 708 C C . PRO A 1 87 ? 28.930 10.415 -30.725 1.00 46.38 87 PRO A C 1
ATOM 710 O O . PRO A 1 87 ? 29.712 9.475 -30.845 1.00 46.38 87 PRO A O 1
ATOM 713 N N . ARG A 1 88 ? 28.475 11.097 -31.781 1.00 46.81 88 ARG A N 1
ATOM 714 C CA . ARG A 1 88 ? 29.152 11.081 -33.086 1.00 46.81 88 ARG A CA 1
ATOM 715 C C . ARG A 1 88 ? 28.981 12.412 -33.820 1.00 46.81 88 ARG A C 1
ATOM 717 O O . ARG A 1 88 ? 28.099 12.535 -34.664 1.00 46.81 88 ARG A O 1
ATOM 724 N N . ASN A 1 89 ? 29.820 13.392 -33.488 1.00 40.03 89 ASN A N 1
ATOM 725 C CA . ASN A 1 89 ? 30.860 13.917 -34.390 1.00 40.03 89 ASN A CA 1
ATOM 726 C C . ASN A 1 89 ? 31.721 14.955 -33.670 1.00 40.03 89 ASN A C 1
ATOM 728 O O . ASN A 1 89 ? 31.135 15.923 -33.141 1.00 40.03 89 ASN A O 1
#